Protein AF-A0A662KHB5-F1 (afdb_monomer_lite)

Radius of 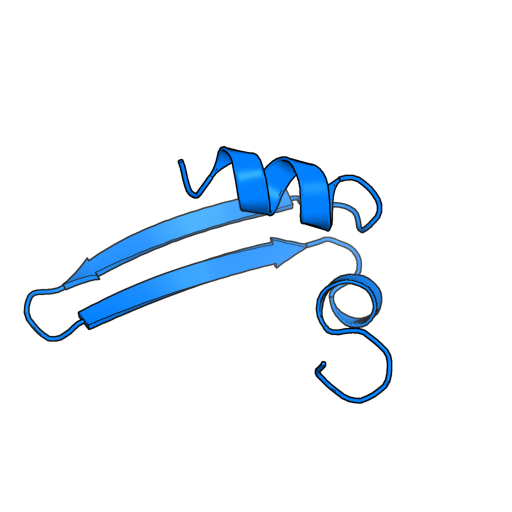gyration: 11.33 Å; chains: 1; bounding box: 25×16×30 Å

Foldseek 3Di:
DVQVVCCVLCVVFAWPDWDWDQDPVGIDIDTDGPHVCVVCDDPRD

Sequence (45 aa):
MIKEYLKERLAGAGFGGVEIQRTPMGTRITIIAERPGLVIGRGGA

Structure (mmCIF, N/CA/C/O backbone):
data_AF-A0A662KHB5-F1
#
_entry.id   AF-A0A662KHB5-F1
#
loop_
_atom_site.group_PDB
_atom_site.id
_atom_site.type_symbol
_atom_site.label_atom_id
_atom_site.label_alt_id
_atom_site.label_comp_id
_atom_site.label_asym_id
_atom_site.label_entity_id
_atom_site.label_seq_id
_atom_site.pdbx_PDB_ins_code
_atom_site.Cartn_x
_atom_site.Cartn_y
_atom_site.Cartn_z
_atom_site.occupancy
_atom_site.B_iso_or_equiv
_atom_site.auth_seq_id
_atom_site.auth_comp_id
_atom_site.auth_asym_id
_atom_site.auth_atom_id
_atom_site.pdbx_PDB_model_num
ATOM 1 N N . MET A 1 1 ? -9.992 10.323 -0.469 1.00 65.75 1 MET A N 1
ATOM 2 C CA . MET A 1 1 ? -9.044 10.843 0.556 1.00 65.75 1 MET A CA 1
ATOM 3 C C . MET A 1 1 ? -7.894 9.917 1.009 1.00 65.75 1 MET A C 1
ATOM 5 O O . MET A 1 1 ? -6.997 10.425 1.653 1.00 65.75 1 MET A O 1
ATOM 9 N N . ILE A 1 2 ? -7.795 8.624 0.654 1.00 71.12 2 ILE A N 1
ATOM 10 C CA . ILE A 1 2 ? -6.502 7.894 0.815 1.00 71.12 2 ILE A CA 1
ATOM 11 C C .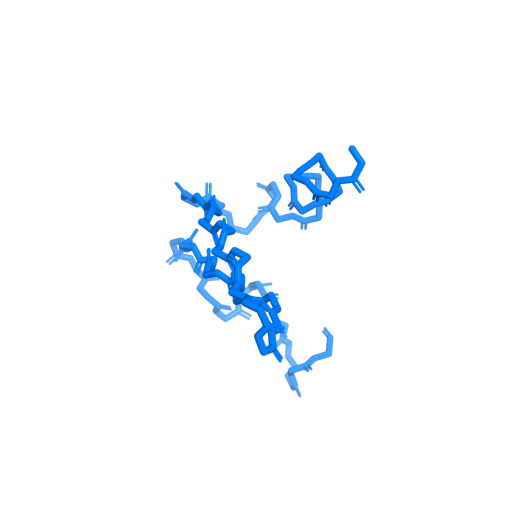 ILE A 1 2 ? -6.247 6.915 -0.327 1.00 71.12 2 ILE A C 1
ATOM 13 O O . ILE A 1 2 ? -5.152 6.861 -0.873 1.00 71.12 2 ILE A O 1
ATOM 17 N N . LYS A 1 3 ? -7.309 6.229 -0.771 1.00 68.44 3 LYS A N 1
ATOM 18 C CA . LYS A 1 3 ? -7.279 5.395 -1.976 1.00 68.44 3 LYS A CA 1
ATOM 19 C C . LYS A 1 3 ? -6.871 6.201 -3.207 1.00 68.44 3 LYS A C 1
ATOM 21 O O . LYS A 1 3 ? -6.049 5.734 -3.968 1.00 68.44 3 LYS A O 1
ATOM 26 N N . GLU A 1 4 ? -7.411 7.406 -3.360 1.00 71.56 4 GLU A N 1
ATOM 27 C CA . GLU A 1 4 ? -7.133 8.324 -4.477 1.00 71.56 4 GLU A C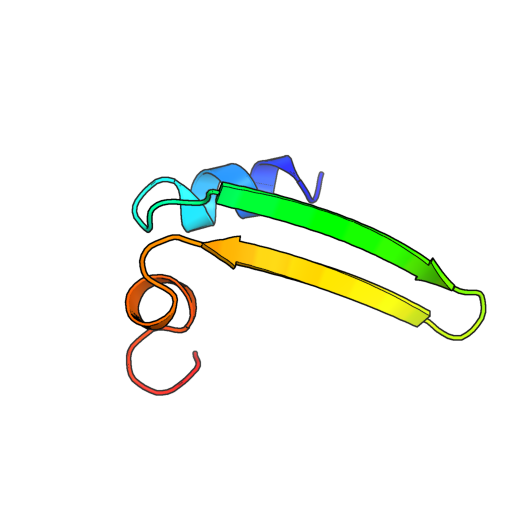A 1
ATOM 28 C C . GLU A 1 4 ? -5.689 8.820 -4.492 1.00 71.56 4 GLU A C 1
ATOM 30 O O . GLU A 1 4 ? -5.024 8.722 -5.512 1.00 71.56 4 GLU A O 1
ATOM 35 N N . TYR A 1 5 ? -5.180 9.231 -3.328 1.00 77.00 5 TYR A N 1
ATOM 36 C CA . TYR A 1 5 ? -3.791 9.656 -3.161 1.00 77.00 5 TYR A CA 1
ATOM 37 C C . TYR A 1 5 ? -2.807 8.528 -3.490 1.00 77.00 5 TYR A C 1
ATOM 39 O O . TYR A 1 5 ? -1.824 8.737 -4.194 1.00 77.00 5 TYR A O 1
ATOM 47 N N . LEU A 1 6 ? -3.100 7.308 -3.022 1.00 74.00 6 LEU A N 1
ATOM 48 C CA . LEU A 1 6 ? -2.328 6.116 -3.369 1.00 74.00 6 LEU A CA 1
ATOM 49 C C . LEU A 1 6 ? -2.450 5.790 -4.860 1.00 74.00 6 LEU A C 1
ATOM 51 O O . LEU A 1 6 ? -1.456 5.432 -5.477 1.00 74.00 6 LEU A O 1
ATOM 55 N N . LYS A 1 7 ? -3.636 5.953 -5.455 1.00 72.44 7 LYS A N 1
ATOM 56 C CA . LYS A 1 7 ? -3.853 5.703 -6.882 1.00 72.44 7 LYS A CA 1
ATOM 57 C C . LYS A 1 7 ? -3.045 6.664 -7.749 1.00 72.44 7 LYS A C 1
ATOM 59 O O . LYS A 1 7 ? -2.392 6.195 -8.666 1.00 72.44 7 LYS A O 1
ATOM 64 N N . GLU A 1 8 ? -3.039 7.962 -7.446 1.00 75.81 8 GLU A N 1
ATOM 65 C CA . GLU A 1 8 ? -2.234 8.959 -8.169 1.00 75.81 8 GLU A CA 1
ATOM 66 C C . GLU A 1 8 ? -0.732 8.730 -7.987 1.00 75.81 8 GLU A C 1
ATOM 68 O O . GLU A 1 8 ? 0.004 8.667 -8.970 1.00 75.81 8 GLU A O 1
ATOM 73 N N . ARG A 1 9 ? -0.268 8.544 -6.743 1.00 73.44 9 ARG A N 1
ATOM 74 C CA . ARG A 1 9 ? 1.155 8.303 -6.437 1.00 73.44 9 ARG A CA 1
ATOM 75 C C . ARG A 1 9 ? 1.694 7.026 -7.080 1.00 73.44 9 ARG A C 1
ATOM 77 O O . ARG A 1 9 ? 2.858 6.984 -7.461 1.00 73.44 9 ARG A O 1
ATOM 84 N N . LEU A 1 10 ? 0.870 5.983 -7.164 1.00 74.31 10 LEU A N 1
ATOM 85 C CA . LEU A 1 10 ? 1.279 4.649 -7.612 1.00 74.31 10 LEU A CA 1
ATOM 86 C C . LEU A 1 10 ? 0.851 4.351 -9.058 1.00 74.31 10 LEU A C 1
ATOM 88 O O . LEU A 1 10 ? 1.185 3.284 -9.577 1.00 74.31 10 LEU A O 1
ATOM 92 N N . ALA A 1 11 ? 0.175 5.291 -9.734 1.00 66.88 11 ALA A N 1
ATOM 93 C CA . ALA A 1 11 ? -0.275 5.160 -11.123 1.00 66.88 11 ALA A CA 1
ATOM 94 C C . ALA A 1 11 ? 0.879 4.827 -12.081 1.00 66.88 11 ALA A C 1
ATOM 96 O O . ALA A 1 11 ? 0.724 4.001 -12.975 1.00 66.88 11 ALA A O 1
ATOM 97 N N . GLY A 1 12 ? 2.059 5.417 -11.867 1.00 67.88 12 GLY A N 1
ATOM 98 C CA . GLY A 1 12 ? 3.247 5.157 -12.688 1.00 67.88 12 GLY A CA 1
ATOM 99 C C . GLY A 1 12 ? 3.953 3.827 -12.388 1.00 67.88 12 GLY A C 1
ATOM 100 O O . GLY A 1 12 ? 4.766 3.367 -13.191 1.00 67.88 12 GLY A O 1
ATOM 101 N N . ALA A 1 13 ? 3.652 3.191 -11.251 1.00 68.44 13 ALA A N 1
ATOM 102 C CA . ALA A 1 13 ? 4.390 2.032 -10.753 1.00 68.44 13 ALA A CA 1
ATOM 103 C C . ALA A 1 13 ? 3.754 0.669 -11.092 1.00 68.44 13 ALA A C 1
ATOM 105 O O . ALA A 1 13 ? 4.386 -0.365 -10.871 1.00 68.44 13 ALA A O 1
ATOM 106 N N . GLY A 1 14 ? 2.553 0.650 -11.680 1.00 68.56 14 GLY A N 1
ATOM 107 C CA . GLY A 1 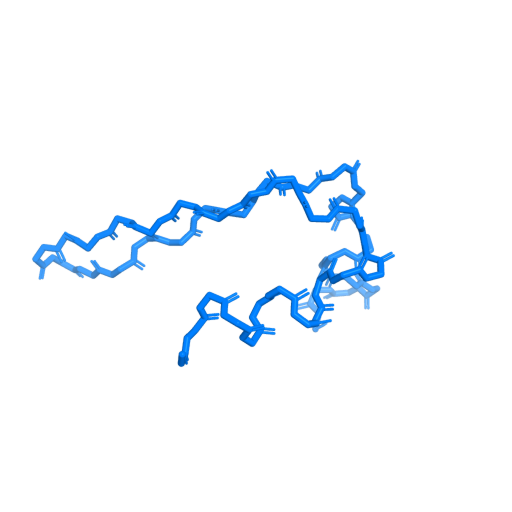14 ? 1.785 -0.583 -11.903 1.00 68.56 14 GLY A CA 1
ATOM 108 C C . GLY A 1 14 ? 1.051 -1.002 -10.631 1.00 68.56 14 GLY A C 1
ATOM 109 O O . GLY A 1 14 ? 1.305 -2.061 -10.060 1.00 68.56 14 GLY A O 1
ATOM 110 N N . PHE A 1 15 ? 0.200 -0.113 -10.120 1.00 74.25 15 PHE A N 1
ATOM 111 C CA . PHE A 1 15 ? -0.631 -0.370 -8.948 1.00 74.25 15 PHE A CA 1
ATOM 112 C C . PHE A 1 15 ? -1.716 -1.409 -9.272 1.00 74.25 15 PHE A C 1
ATOM 114 O O . PHE A 1 15 ? -2.650 -1.123 -10.019 1.00 74.25 15 PHE A O 1
ATOM 121 N N . GLY A 1 16 ? -1.599 -2.605 -8.692 1.00 71.56 16 GLY A N 1
ATOM 122 C CA . GLY A 1 16 ? -2.534 -3.722 -8.867 1.00 71.56 16 GLY A CA 1
ATOM 123 C C . GLY A 1 16 ? -3.702 -3.712 -7.875 1.00 71.56 16 GLY A C 1
ATOM 124 O O . GLY A 1 16 ? -4.754 -4.277 -8.159 1.00 71.56 16 GLY A O 1
ATOM 125 N N . GLY A 1 17 ? -3.560 -3.041 -6.726 1.00 77.75 17 GLY A N 1
ATOM 126 C CA . GLY A 1 17 ? -4.648 -2.879 -5.762 1.00 77.75 17 GLY A CA 1
ATOM 127 C C . GLY A 1 17 ? -4.201 -2.381 -4.390 1.00 77.75 17 GLY A C 1
ATOM 128 O O . GLY A 1 17 ? -3.026 -2.440 -4.036 1.00 77.75 17 GLY A O 1
ATOM 129 N N . VAL A 1 18 ? -5.161 -1.900 -3.594 1.00 80.25 18 VAL A N 1
ATOM 130 C CA . VAL A 1 18 ? -4.954 -1.601 -2.170 1.00 80.25 18 VAL A CA 1
ATOM 131 C C . VAL A 1 18 ? -6.053 -2.237 -1.340 1.00 80.25 18 VAL A C 1
ATOM 133 O O . VAL A 1 18 ? -7.242 -1.989 -1.556 1.00 80.25 18 VAL A O 1
ATOM 136 N N . GLU A 1 19 ? -5.642 -3.014 -0.351 1.00 83.56 19 GLU A N 1
ATOM 137 C CA . GLU A 1 19 ? -6.516 -3.558 0.671 1.00 83.56 19 GLU A CA 1
ATOM 138 C C . GLU A 1 19 ? -6.274 -2.804 1.975 1.00 83.56 19 GLU A C 1
ATOM 140 O O . GLU A 1 19 ? -5.142 -2.658 2.432 1.00 83.56 19 GLU A O 1
ATOM 145 N N . ILE A 1 20 ? -7.345 -2.268 2.556 1.00 84.81 20 ILE A N 1
ATOM 146 C CA . ILE A 1 20 ? -7.279 -1.510 3.805 1.00 84.81 20 ILE A CA 1
ATOM 147 C C . ILE A 1 20 ? -8.082 -2.287 4.835 1.00 84.81 20 ILE A C 1
ATOM 149 O O . ILE A 1 20 ? -9.312 -2.273 4.798 1.00 84.81 20 ILE A O 1
ATOM 153 N N . GLN A 1 21 ? -7.387 -2.929 5.765 1.00 87.56 21 GLN A N 1
ATOM 154 C CA . GLN A 1 21 ? -7.994 -3.564 6.924 1.00 87.56 21 GLN A CA 1
ATOM 155 C C . GLN A 1 21 ? -7.856 -2.643 8.128 1.00 87.56 21 GLN A C 1
ATOM 157 O O . GLN A 1 21 ? -6.756 -2.336 8.585 1.00 87.56 21 GLN A O 1
ATOM 162 N N . ARG A 1 22 ? -8.995 -2.191 8.648 1.00 86.56 22 ARG A N 1
ATOM 163 C CA . ARG A 1 22 ? -9.059 -1.437 9.900 1.00 86.56 22 ARG A CA 1
ATOM 164 C C . ARG A 1 22 ? -9.332 -2.427 11.017 1.00 86.56 22 ARG A C 1
ATOM 166 O O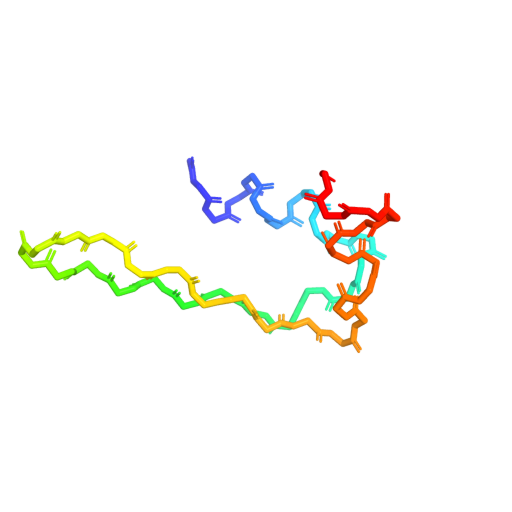 . ARG A 1 22 ? -10.429 -2.969 11.099 1.00 86.56 22 ARG A O 1
ATOM 173 N N . THR A 1 23 ? -8.332 -2.679 11.845 1.00 88.88 23 THR A N 1
ATOM 174 C CA . THR A 1 23 ? -8.494 -3.433 13.083 1.00 88.88 23 THR A CA 1
ATOM 175 C C . THR A 1 23 ? -8.567 -2.456 14.260 1.00 88.88 23 THR A C 1
ATOM 177 O O . THR A 1 23 ? -8.081 -1.328 14.169 1.00 88.88 23 THR A O 1
ATOM 180 N N . PRO A 1 24 ? -9.158 -2.845 15.398 1.00 85.38 24 PRO A N 1
ATOM 181 C CA . PRO A 1 24 ? -9.193 -1.986 16.585 1.00 85.38 24 PRO A CA 1
ATOM 182 C C . PRO A 1 24 ? -7.796 -1.585 17.090 1.00 85.38 24 PRO A C 1
ATOM 184 O O . PRO A 1 24 ? -7.638 -0.538 17.704 1.00 85.38 24 PRO A O 1
ATOM 187 N N . MET A 1 25 ? -6.776 -2.401 16.799 1.00 88.69 25 MET A N 1
ATOM 188 C CA . MET A 1 25 ? -5.378 -2.133 17.146 1.00 88.69 25 MET A CA 1
ATOM 189 C C . MET A 1 25 ? -4.649 -1.219 16.149 1.00 88.69 25 MET A C 1
ATOM 191 O O . MET A 1 25 ? -3.557 -0.746 16.455 1.00 88.69 25 MET A O 1
ATOM 195 N N . GLY A 1 26 ? -5.195 -0.984 14.953 1.00 87.88 26 GLY A N 1
ATOM 196 C CA . GLY A 1 26 ? -4.536 -0.165 13.940 1.00 87.88 26 GLY A CA 1
ATOM 197 C C . GLY A 1 26 ? -5.102 -0.347 12.535 1.00 87.88 26 GLY A C 1
ATOM 198 O O . GLY A 1 26 ? -6.080 -1.045 12.299 1.00 87.88 26 GLY A O 1
ATOM 199 N N . THR A 1 27 ? -4.477 0.292 11.551 1.00 87.38 27 THR A N 1
ATOM 200 C CA . THR A 1 27 ? -4.861 0.121 10.144 1.00 87.38 27 THR A CA 1
ATOM 201 C C . THR A 1 27 ? -3.736 -0.575 9.397 1.00 87.38 27 THR A C 1
ATOM 203 O O . THR A 1 27 ? -2.627 -0.053 9.320 1.00 87.38 27 THR A O 1
ATOM 206 N N . ARG A 1 28 ? -4.021 -1.745 8.826 1.00 87.31 28 ARG A N 1
ATOM 207 C CA . ARG A 1 28 ? -3.122 -2.443 7.910 1.00 87.31 28 ARG A CA 1
ATOM 208 C C . ARG A 1 28 ? -3.499 -2.088 6.477 1.00 87.31 28 ARG A C 1
ATOM 210 O O . ARG A 1 28 ? -4.644 -2.264 6.067 1.00 87.31 28 ARG A O 1
ATOM 217 N N . ILE A 1 29 ? -2.525 -1.577 5.732 1.00 84.94 29 ILE A N 1
ATOM 218 C CA . ILE A 1 29 ? -2.670 -1.233 4.319 1.00 84.94 29 ILE A CA 1
ATOM 219 C C . ILE A 1 29 ? -1.763 -2.174 3.532 1.00 84.94 29 ILE A C 1
ATOM 221 O O . ILE A 1 29 ? -0.543 -2.110 3.663 1.00 84.94 29 ILE A O 1
ATOM 225 N N . THR A 1 30 ? -2.360 -3.053 2.735 1.00 85.25 30 THR A N 1
ATOM 226 C CA . THR A 1 30 ? -1.646 -3.960 1.834 1.00 85.25 30 THR A CA 1
ATOM 227 C C . THR A 1 30 ? -1.727 -3.387 0.429 1.00 85.25 30 THR A C 1
ATOM 229 O O . THR A 1 30 ? -2.820 -3.176 -0.094 1.00 85.25 30 THR A O 1
ATOM 232 N N . ILE A 1 31 ? -0.576 -3.115 -0.182 1.00 81.75 31 ILE A N 1
ATOM 233 C CA . ILE A 1 31 ? -0.488 -2.602 -1.551 1.00 81.75 31 ILE A CA 1
ATOM 234 C C . ILE A 1 31 ? 0.016 -3.731 -2.440 1.00 81.75 31 ILE A C 1
ATOM 236 O O . ILE A 1 31 ? 1.079 -4.295 -2.189 1.00 81.75 31 ILE A O 1
ATOM 240 N N . ILE A 1 32 ?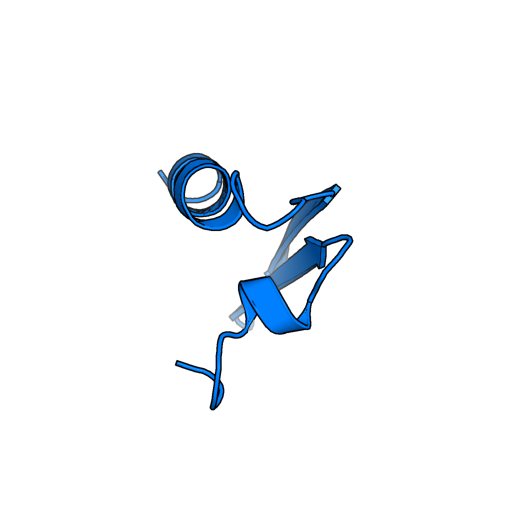 -0.747 -4.044 -3.481 1.00 83.38 32 ILE A N 1
ATOM 241 C CA . ILE A 1 32 ? -0.356 -4.980 -4.530 1.00 83.38 32 ILE A CA 1
ATOM 242 C C . ILE A 1 32 ? 0.133 -4.142 -5.705 1.00 83.38 32 ILE A C 1
ATOM 244 O O . ILE A 1 32 ? -0.585 -3.266 -6.190 1.00 83.38 32 ILE A O 1
ATOM 248 N N . ALA A 1 33 ? 1.357 -4.389 -6.156 1.00 81.12 33 ALA A N 1
ATOM 249 C CA . ALA A 1 33 ? 1.946 -3.688 -7.286 1.00 81.12 33 ALA A CA 1
ATOM 250 C C . ALA A 1 33 ? 2.785 -4.642 -8.132 1.00 81.12 33 ALA A C 1
ATOM 252 O O . ALA A 1 33 ? 3.465 -5.514 -7.597 1.00 81.12 33 ALA A O 1
ATOM 253 N N . GLU A 1 34 ? 2.761 -4.443 -9.447 1.00 82.00 34 GLU A N 1
ATOM 254 C CA . GLU A 1 34 ? 3.520 -5.249 -10.410 1.00 82.00 34 GLU A CA 1
ATOM 255 C C . GLU A 1 34 ? 5.029 -5.022 -10.274 1.00 82.00 34 GLU A C 1
ATOM 257 O O . GLU A 1 34 ? 5.829 -5.936 -10.462 1.00 82.00 34 GLU A O 1
ATOM 262 N N . ARG A 1 35 ? 5.436 -3.797 -9.922 1.00 82.25 35 ARG A N 1
ATOM 263 C CA . ARG A 1 35 ? 6.841 -3.422 -9.723 1.00 82.25 35 ARG A CA 1
ATOM 264 C C . ARG A 1 35 ? 7.035 -2.814 -8.333 1.00 82.25 35 ARG A C 1
ATOM 266 O O . ARG A 1 35 ? 7.119 -1.590 -8.207 1.00 82.25 35 ARG A O 1
ATOM 273 N N . PRO A 1 36 ? 7.152 -3.640 -7.276 1.00 78.12 36 PRO A N 1
ATOM 274 C CA . PRO A 1 36 ? 7.276 -3.149 -5.904 1.00 78.12 36 PRO A CA 1
ATOM 275 C C . PRO A 1 36 ? 8.514 -2.266 -5.704 1.00 78.12 36 PRO A C 1
ATOM 277 O O . PRO A 1 36 ? 8.448 -1.290 -4.968 1.00 78.12 36 PRO A O 1
ATOM 280 N N . GLY A 1 37 ? 9.615 -2.523 -6.419 1.00 79.31 37 GLY A N 1
ATOM 281 C CA . GLY A 1 37 ? 10.813 -1.677 -6.349 1.00 79.31 37 GLY A CA 1
ATOM 282 C C . GLY A 1 37 ? 10.593 -0.234 -6.825 1.00 79.31 37 GLY A C 1
ATOM 283 O O . GLY A 1 37 ? 11.254 0.677 -6.339 1.00 79.31 37 GLY A O 1
ATOM 284 N N . LEU A 1 38 ? 9.640 -0.006 -7.735 1.00 78.94 38 LEU A N 1
ATOM 285 C CA . LEU A 1 38 ? 9.268 1.337 -8.187 1.00 78.94 38 LEU A CA 1
ATOM 286 C C . LEU A 1 38 ? 8.311 2.025 -7.199 1.00 78.94 38 LEU A C 1
ATOM 288 O O . LEU A 1 38 ? 8.339 3.242 -7.075 1.00 78.94 38 LEU A O 1
ATOM 292 N N . VAL A 1 39 ? 7.508 1.241 -6.471 1.00 76.12 39 VAL A N 1
ATOM 293 C CA . VAL A 1 39 ? 6.609 1.715 -5.404 1.00 76.12 39 VAL A CA 1
ATOM 294 C C . VAL A 1 39 ? 7.369 2.106 -4.137 1.00 76.12 39 VAL A C 1
ATOM 296 O O . VAL A 1 39 ? 7.040 3.107 -3.514 1.00 76.12 39 VAL A O 1
ATOM 299 N N . ILE A 1 40 ? 8.368 1.310 -3.755 1.00 78.12 40 ILE A N 1
ATOM 300 C CA . ILE A 1 40 ? 9.192 1.520 -2.555 1.00 78.12 40 ILE A CA 1
ATOM 301 C C . ILE A 1 40 ? 10.266 2.598 -2.805 1.00 78.12 40 ILE A C 1
ATOM 303 O O . ILE A 1 40 ? 10.772 3.200 -1.863 1.00 78.12 40 ILE A O 1
ATOM 307 N N . GLY A 1 41 ? 10.619 2.845 -4.073 1.00 72.94 41 GLY A N 1
ATOM 308 C CA . GLY A 1 41 ? 11.673 3.783 -4.454 1.00 72.94 41 GLY A CA 1
ATOM 309 C C . GLY A 1 41 ? 13.087 3.267 -4.148 1.00 72.94 41 GLY A C 1
ATOM 310 O O . GLY A 1 41 ? 13.293 2.223 -3.523 1.00 72.94 41 GLY A O 1
ATOM 311 N N . ARG A 1 42 ? 14.112 4.002 -4.601 1.00 64.56 42 ARG A N 1
ATOM 312 C CA . ARG A 1 42 ? 15.516 3.701 -4.266 1.00 64.56 42 ARG A CA 1
ATOM 313 C C . ARG A 1 42 ? 15.773 4.073 -2.802 1.00 64.56 42 ARG A C 1
ATOM 315 O O . ARG A 1 42 ? 15.948 5.245 -2.498 1.00 64.56 42 ARG A O 1
ATOM 322 N N . GLY A 1 43 ? 15.815 3.074 -1.921 1.00 68.19 43 GLY A N 1
ATOM 323 C CA . GLY A 1 43 ? 16.161 3.244 -0.503 1.00 68.19 43 GLY A CA 1
ATOM 324 C C . GLY A 1 43 ? 14.985 3.224 0.479 1.00 68.19 43 GLY A C 1
ATOM 325 O O . GLY A 1 43 ? 15.224 3.355 1.673 1.00 68.19 43 GLY A O 1
ATOM 326 N N . GLY A 1 44 ? 13.748 3.012 0.013 1.00 63.50 44 GLY A N 1
ATOM 327 C CA . GLY A 1 44 ? 12.574 2.918 0.890 1.00 63.50 44 GLY A CA 1
ATOM 328 C C . GLY A 1 44 ? 11.994 4.258 1.347 1.00 63.50 44 GLY A C 1
ATOM 329 O O . GLY A 1 44 ? 11.519 4.333 2.478 1.00 63.50 44 GLY A O 1
ATOM 330 N N . ALA A 1 45 ? 12.061 5.296 0.504 1.00 55.91 45 ALA A N 1
ATOM 331 C CA . ALA A 1 45 ? 11.626 6.662 0.817 1.00 55.91 45 ALA A CA 1
ATOM 332 C C . ALA A 1 45 ? 10.388 7.089 0.014 1.00 55.91 45 ALA A C 1
ATOM 334 O O . ALA A 1 45 ? 10.367 6.840 -1.214 1.00 55.91 45 ALA A O 1
#

pLDDT: mean 76.97, std 7.93, range [55.91, 88.88]

Secondary structure (DSSP, 8-state):
--HHHHHHHHGGGTEEEEEEEEETTEEEEEEEES-HHHHH-TT--